Protein AF-A0A5R2N797-F1 (afdb_monomer)

Secondary structure (DSSP, 8-state):
----------TTTTSHHHHHHHHHHHHHHHHHHHHHHHHHHHHHHHHHHHT--HHHHHHHHHHHHHHHHHHHHHHHHHHHHH-SHHHHHHHHHHHHHHHHHHHT-S---

Structure (mmCIF, N/CA/C/O backbone):
data_AF-A0A5R2N797-F1
#
_entry.id   AF-A0A5R2N797-F1
#
loop_
_atom_site.group_PDB
_atom_site.id
_atom_site.type_symbol
_atom_site.label_atom_id
_atom_site.label_alt_id
_atom_site.label_comp_id
_atom_site.label_asym_id
_atom_site.label_entity_id
_atom_site.label_seq_id
_atom_site.pdbx_PDB_ins_code
_atom_site.Cartn_x
_atom_site.Cartn_y
_atom_site.Cartn_z
_atom_site.occupancy
_atom_site.B_iso_or_equiv
_atom_site.auth_seq_id
_atom_site.auth_comp_id
_atom_site.auth_asym_id
_atom_site.auth_atom_id
_atom_site.pdbx_PDB_model_num
ATOM 1 N N . MET A 1 1 ? 36.433 -29.594 -33.023 1.00 50.06 1 MET A N 1
ATOM 2 C CA . MET A 1 1 ? 36.899 -28.197 -32.900 1.00 50.06 1 MET A CA 1
ATOM 3 C C . MET A 1 1 ? 35.749 -27.391 -32.313 1.00 50.06 1 MET A C 1
ATOM 5 O O . MET A 1 1 ? 34.851 -26.975 -33.030 1.00 50.06 1 MET A O 1
ATOM 9 N N . THR A 1 2 ? 35.689 -27.350 -30.987 1.00 50.34 2 THR A N 1
ATOM 10 C CA . THR A 1 2 ? 34.558 -26.858 -30.192 1.00 50.34 2 THR A CA 1
ATOM 11 C C . THR A 1 2 ? 34.661 -25.338 -30.105 1.00 50.34 2 THR A C 1
ATOM 13 O O . THR A 1 2 ? 35.626 -24.832 -29.538 1.00 50.34 2 THR A O 1
ATOM 16 N N . ARG A 1 3 ? 33.721 -24.599 -30.709 1.00 54.97 3 ARG A N 1
ATOM 17 C CA . ARG A 1 3 ? 33.596 -23.155 -30.471 1.00 54.97 3 ARG A CA 1
ATOM 18 C C . ARG A 1 3 ? 33.227 -22.971 -29.002 1.00 54.97 3 ARG A C 1
ATOM 20 O O . ARG A 1 3 ? 32.141 -23.346 -28.582 1.00 54.97 3 ARG A O 1
ATOM 27 N N . THR A 1 4 ? 34.164 -22.457 -28.223 1.00 59.12 4 THR A N 1
ATOM 28 C CA . THR A 1 4 ? 33.909 -21.880 -26.912 1.00 59.12 4 THR A CA 1
ATOM 29 C C . THR A 1 4 ? 33.083 -20.617 -27.122 1.00 59.12 4 THR A C 1
ATOM 31 O O . THR A 1 4 ? 33.601 -19.585 -27.549 1.00 59.12 4 THR A O 1
ATOM 34 N N . ASP A 1 5 ? 31.785 -20.706 -26.852 1.00 55.28 5 ASP A N 1
ATOM 35 C CA . ASP A 1 5 ? 30.924 -19.539 -26.708 1.00 55.28 5 ASP A CA 1
ATOM 36 C C . ASP A 1 5 ? 31.389 -18.772 -25.465 1.00 55.28 5 ASP A C 1
ATOM 38 O O . ASP A 1 5 ? 30.993 -19.050 -24.336 1.00 55.28 5 ASP A O 1
ATOM 42 N N . LEU A 1 6 ? 32.320 -17.836 -25.663 1.00 58.31 6 LEU A N 1
ATOM 43 C CA . LEU A 1 6 ? 32.723 -16.877 -24.645 1.00 58.31 6 LEU A CA 1
ATOM 44 C C . LEU A 1 6 ? 31.496 -16.020 -24.322 1.00 58.31 6 LEU A C 1
ATOM 46 O O . LEU A 1 6 ? 31.161 -15.093 -25.063 1.00 58.31 6 LE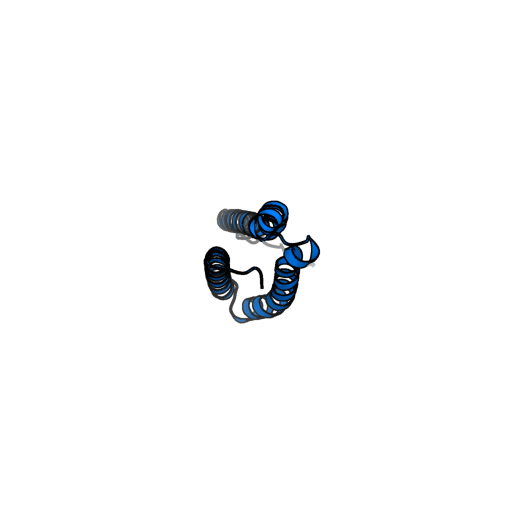U A O 1
ATOM 50 N N . SER A 1 7 ? 30.815 -16.337 -23.223 1.00 59.25 7 SER A N 1
ATOM 51 C CA . SER A 1 7 ? 29.807 -15.485 -22.601 1.00 59.25 7 SER A CA 1
ATOM 52 C C . SER A 1 7 ? 30.446 -14.132 -22.290 1.00 59.25 7 SER A C 1
ATOM 54 O O . SER A 1 7 ? 31.124 -13.967 -21.276 1.00 59.25 7 SER A O 1
ATOM 56 N N . ARG A 1 8 ? 30.289 -13.173 -23.209 1.00 57.94 8 ARG A N 1
ATOM 57 C CA . ARG A 1 8 ? 30.692 -11.779 -23.008 1.00 57.94 8 ARG A CA 1
ATOM 58 C C . ARG A 1 8 ? 30.033 -11.296 -21.710 1.00 57.94 8 ARG A C 1
ATOM 60 O O . ARG A 1 8 ? 28.818 -11.465 -21.592 1.00 57.94 8 ARG A O 1
ATOM 67 N N . PRO A 1 9 ? 30.778 -10.709 -20.755 1.00 56.31 9 PRO A N 1
ATOM 68 C CA . PRO A 1 9 ? 30.157 -10.096 -19.590 1.00 56.31 9 PRO A CA 1
ATOM 69 C C . PRO A 1 9 ? 29.156 -9.063 -20.103 1.00 56.31 9 PRO A C 1
ATOM 71 O O . PRO A 1 9 ? 29.542 -8.148 -20.831 1.00 56.31 9 PRO A O 1
ATOM 74 N N . SER A 1 10 ? 27.869 -9.256 -19.810 1.00 60.66 10 SER A N 1
ATOM 75 C CA . SER A 1 10 ? 26.822 -8.321 -20.216 1.00 60.66 10 SER A CA 1
ATOM 76 C C . SER A 1 10 ? 27.123 -6.985 -19.526 1.00 60.66 10 SER A C 1
ATOM 78 O O . SER A 1 10 ? 27.006 -6.930 -18.300 1.00 60.66 10 SER A O 1
ATOM 80 N N . PRO A 1 11 ? 27.506 -5.908 -20.242 1.00 58.00 11 PRO A N 1
ATOM 81 C CA . PRO A 1 11 ? 28.038 -4.683 -19.622 1.00 58.00 11 PRO A CA 1
ATOM 82 C C . PRO A 1 11 ? 27.046 -3.917 -18.725 1.00 58.00 11 PRO A C 1
ATOM 84 O O . PRO A 1 11 ? 27.371 -2.850 -18.214 1.00 58.00 11 PRO A O 1
ATOM 87 N N . GLY A 1 12 ? 25.817 -4.418 -18.566 1.00 62.22 12 GLY A N 1
ATOM 88 C CA . GLY A 1 12 ? 24.716 -3.729 -17.899 1.00 62.22 12 GLY A CA 1
ATOM 89 C C . GLY A 1 12 ? 24.232 -4.337 -16.582 1.00 62.22 12 GLY A C 1
ATOM 90 O O . GLY A 1 12 ? 23.432 -3.681 -15.921 1.00 62.22 12 GLY A O 1
ATOM 91 N N . ILE A 1 13 ? 24.663 -5.544 -16.190 1.00 68.38 13 ILE A N 1
ATOM 92 C CA . ILE A 1 13 ? 24.110 -6.215 -14.992 1.00 68.38 13 ILE A CA 1
ATOM 93 C C . ILE A 1 13 ? 24.693 -5.608 -13.706 1.00 68.38 13 ILE A C 1
ATOM 95 O O . ILE A 1 13 ? 23.932 -5.241 -12.820 1.00 68.38 13 ILE A O 1
ATOM 99 N N . ASP A 1 14 ? 26.008 -5.379 -13.669 1.00 79.56 14 ASP A N 1
ATOM 100 C CA . ASP A 1 14 ? 26.718 -4.740 -12.547 1.00 79.56 14 ASP A CA 1
ATOM 101 C C . ASP A 1 14 ? 27.097 -3.276 -12.845 1.00 79.56 14 ASP A C 1
ATOM 103 O O . ASP A 1 14 ? 28.138 -2.770 -12.428 1.00 79.56 14 ASP A O 1
ATOM 107 N N . SER A 1 15 ? 26.265 -2.571 -13.615 1.00 87.19 15 SER A N 1
ATOM 108 C CA . SER A 1 15 ? 26.461 -1.144 -13.903 1.00 87.19 15 SER A CA 1
ATOM 109 C C . SER A 1 15 ? 26.007 -0.263 -12.729 1.00 87.19 15 SER A C 1
ATOM 111 O O . SER A 1 15 ? 25.100 -0.629 -11.979 1.00 87.19 15 SER A O 1
ATOM 113 N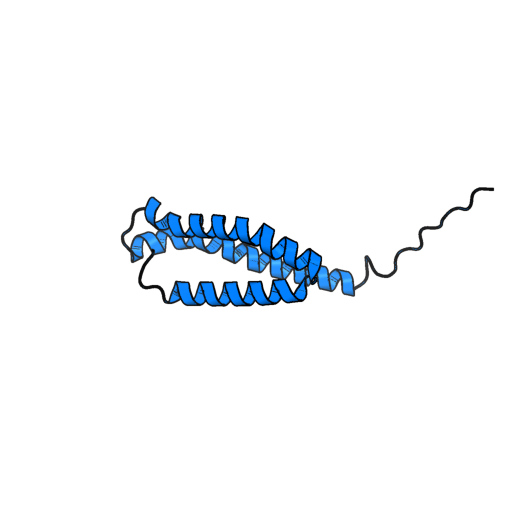 N . SER A 1 16 ? 26.552 0.954 -12.610 1.00 87.69 16 SER A N 1
ATOM 114 C CA . SER A 1 16 ? 26.079 1.968 -11.649 1.00 87.69 16 SER A CA 1
ATOM 115 C C . SER A 1 16 ? 24.575 2.246 -11.778 1.00 87.69 16 SER A C 1
ATOM 117 O O . SER A 1 16 ? 23.894 2.482 -10.781 1.00 87.69 16 SER A O 1
ATOM 119 N N . TYR A 1 17 ? 24.028 2.139 -12.993 1.00 87.44 17 TYR A N 1
ATOM 120 C CA . TYR A 1 17 ? 22.593 2.257 -13.246 1.00 87.44 17 TYR A CA 1
ATOM 121 C C . TYR A 1 17 ? 21.776 1.110 -12.624 1.00 87.44 17 TYR A C 1
ATOM 123 O O . TYR A 1 17 ? 20.687 1.344 -12.094 1.00 87.44 17 TYR A O 1
ATOM 131 N N . ALA A 1 18 ? 22.292 -0.123 -12.652 1.00 88.50 18 ALA A N 1
ATOM 132 C CA . ALA A 1 18 ? 21.629 -1.280 -12.050 1.00 88.50 18 ALA A CA 1
ATOM 133 C C . ALA A 1 18 ? 21.596 -1.163 -10.518 1.00 88.50 18 ALA A C 1
ATOM 135 O O . ALA A 1 18 ? 20.538 -1.344 -9.913 1.00 88.50 18 ALA A O 1
ATOM 136 N N . TRP A 1 19 ? 22.708 -0.741 -9.909 1.00 92.00 19 TRP A N 1
ATOM 137 C CA . TRP A 1 19 ? 22.789 -0.457 -8.473 1.00 92.00 19 TRP A CA 1
ATOM 138 C C . TRP A 1 19 ? 21.870 0.686 -8.037 1.00 92.00 19 TRP A C 1
ATOM 140 O O . TRP A 1 19 ? 21.186 0.565 -7.022 1.00 92.00 19 TRP A O 1
ATOM 150 N N . MET A 1 20 ? 21.783 1.761 -8.825 1.00 92.81 20 MET A N 1
ATOM 151 C CA . MET A 1 20 ? 20.843 2.857 -8.567 1.00 92.81 20 MET A CA 1
ATOM 152 C C . MET A 1 20 ? 19.392 2.361 -8.576 1.00 92.81 20 MET A C 1
ATOM 154 O O . MET A 1 20 ? 18.628 2.638 -7.652 1.00 92.81 20 MET A O 1
ATOM 158 N N . ARG A 1 21 ? 19.004 1.580 -9.593 1.00 90.44 21 ARG A N 1
ATOM 159 C CA . ARG A 1 21 ? 17.659 0.989 -9.670 1.00 90.44 21 ARG A CA 1
ATOM 160 C C . ARG A 1 21 ? 17.370 0.061 -8.497 1.00 90.44 21 ARG A C 1
ATOM 162 O O . ARG A 1 21 ? 16.261 0.103 -7.969 1.00 90.44 21 ARG A O 1
ATOM 169 N N . LEU A 1 22 ? 18.339 -0.754 -8.087 1.00 90.81 22 LEU A N 1
ATOM 170 C CA . LEU A 1 22 ? 18.206 -1.632 -6.928 1.00 90.81 22 LEU A CA 1
ATOM 171 C C . LEU A 1 22 ? 17.994 -0.822 -5.644 1.00 90.81 22 LEU A C 1
ATOM 173 O O . LEU A 1 22 ? 17.053 -1.101 -4.906 1.00 90.81 22 LEU A O 1
ATOM 177 N N . ALA A 1 23 ? 18.815 0.205 -5.410 1.00 94.06 23 ALA A N 1
ATOM 178 C CA . ALA A 1 23 ? 18.705 1.070 -4.238 1.00 94.06 23 ALA A CA 1
ATOM 179 C C . ALA A 1 23 ? 17.334 1.759 -4.165 1.00 94.06 23 ALA A C 1
ATOM 181 O O . ALA A 1 23 ? 16.682 1.722 -3.122 1.00 94.06 23 ALA A O 1
ATOM 182 N N . ILE A 1 24 ? 16.855 2.312 -5.287 1.00 92.31 24 ILE A N 1
ATOM 183 C CA . ILE A 1 24 ? 15.515 2.911 -5.377 1.00 92.31 24 ILE A CA 1
ATOM 184 C C . ILE A 1 24 ? 14.433 1.859 -5.102 1.00 92.31 24 ILE A C 1
ATOM 186 O O . ILE A 1 24 ? 13.529 2.106 -4.309 1.00 92.31 24 ILE A O 1
ATOM 190 N N . SER A 1 25 ? 14.533 0.675 -5.711 1.00 89.69 25 SER A N 1
ATOM 191 C CA . SER A 1 25 ? 13.550 -0.403 -5.520 1.00 89.69 25 SER A CA 1
ATOM 192 C C . SER A 1 25 ? 13.492 -0.859 -4.062 1.00 89.69 25 SER A C 1
ATOM 194 O O . SER A 1 25 ? 12.408 -1.065 -3.523 1.00 89.69 25 SER A O 1
ATOM 196 N N . MET A 1 26 ? 14.646 -0.965 -3.403 1.00 92.69 26 MET A N 1
ATOM 197 C CA . MET A 1 26 ? 14.744 -1.342 -1.997 1.00 92.69 26 MET A CA 1
ATOM 198 C C . MET A 1 26 ? 14.165 -0.264 -1.077 1.00 92.69 26 MET A C 1
ATOM 200 O O . MET A 1 26 ? 13.429 -0.585 -0.144 1.00 92.69 26 MET A O 1
ATOM 204 N N . LEU A 1 27 ? 14.436 1.012 -1.360 1.00 92.12 27 LEU A N 1
ATOM 205 C CA . LEU A 1 27 ? 13.869 2.137 -0.617 1.00 92.12 27 LEU A CA 1
ATOM 206 C C . LEU A 1 27 ? 12.339 2.171 -0.741 1.00 92.12 27 LEU A C 1
ATOM 208 O O . LEU A 1 27 ? 11.645 2.252 0.272 1.00 92.12 27 LEU A O 1
ATOM 212 N N . LEU A 1 28 ? 11.808 2.026 -1.958 1.00 87.19 28 LEU A N 1
ATOM 213 C CA . LEU A 1 28 ? 10.364 1.961 -2.196 1.00 87.19 28 LEU A CA 1
ATOM 214 C C . LEU A 1 28 ? 9.724 0.744 -1.517 1.00 87.19 28 LEU A C 1
ATOM 216 O O . LEU A 1 28 ? 8.680 0.887 -0.885 1.00 87.19 28 LEU A O 1
ATOM 220 N N . ALA A 1 29 ? 10.357 -0.431 -1.590 1.00 86.62 29 ALA A N 1
ATOM 221 C CA . ALA A 1 29 ? 9.880 -1.636 -0.912 1.00 86.62 29 ALA A CA 1
ATOM 222 C C . ALA A 1 29 ? 9.859 -1.464 0.615 1.00 86.62 29 ALA A C 1
ATOM 224 O O . ALA A 1 29 ? 8.910 -1.889 1.269 1.00 86.62 29 ALA A O 1
ATOM 225 N N . THR A 1 30 ? 10.867 -0.792 1.175 1.00 88.75 30 THR A N 1
ATOM 226 C CA . THR A 1 30 ? 10.955 -0.515 2.614 1.00 88.75 30 THR A CA 1
ATOM 227 C C . THR A 1 30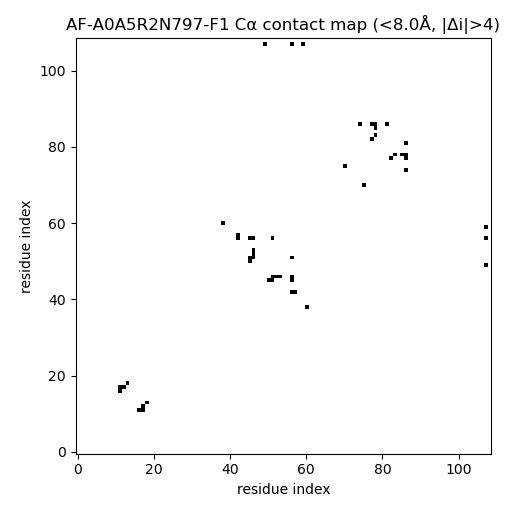 ? 9.828 0.412 3.056 1.00 88.75 30 THR A C 1
ATOM 229 O O . THR A 1 30 ? 9.103 0.091 3.993 1.00 88.75 30 THR A O 1
ATOM 232 N N . ILE A 1 31 ? 9.627 1.530 2.352 1.00 86.31 31 ILE A N 1
ATOM 233 C CA . ILE A 1 31 ? 8.545 2.479 2.653 1.00 86.31 31 ILE A CA 1
ATOM 234 C C . ILE A 1 31 ? 7.175 1.803 2.494 1.00 86.31 31 ILE A C 1
ATOM 236 O O . ILE A 1 31 ? 6.314 1.943 3.361 1.00 86.31 31 ILE A O 1
ATOM 240 N N . GLY A 1 32 ? 6.984 1.025 1.425 1.00 82.31 32 GLY A N 1
ATOM 241 C CA . GLY A 1 32 ? 5.744 0.284 1.187 1.00 82.31 32 GLY A CA 1
ATOM 242 C C . GLY A 1 32 ? 5.440 -0.739 2.285 1.00 82.31 32 GLY A C 1
ATOM 243 O O . GLY A 1 32 ? 4.293 -0.856 2.715 1.00 82.31 32 GLY A O 1
ATOM 244 N N . ALA A 1 33 ? 6.463 -1.427 2.799 1.00 82.12 33 ALA A N 1
ATOM 245 C CA . ALA A 1 33 ? 6.306 -2.387 3.889 1.00 82.12 33 ALA A CA 1
ATOM 246 C C . ALA A 1 33 ? 5.844 -1.725 5.199 1.00 82.12 33 ALA A C 1
ATOM 248 O O . ALA A 1 33 ? 5.050 -2.320 5.928 1.00 82.12 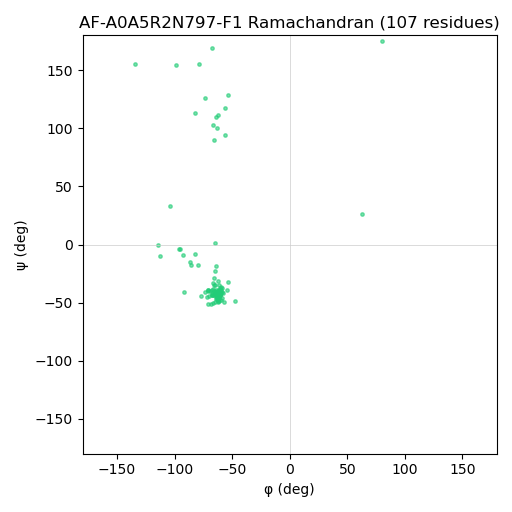33 ALA A O 1
ATOM 249 N N . VAL A 1 34 ? 6.274 -0.489 5.487 1.00 82.06 34 VAL A N 1
ATOM 250 C CA . VAL A 1 34 ? 5.836 0.253 6.687 1.00 82.06 34 VAL A CA 1
ATOM 251 C C . VAL A 1 34 ? 4.321 0.466 6.683 1.00 82.06 34 VAL A C 1
ATOM 253 O O . VAL A 1 34 ? 3.673 0.258 7.709 1.00 82.06 34 VAL A O 1
ATOM 256 N N . GLY A 1 35 ? 3.740 0.811 5.528 1.00 74.12 35 GLY A N 1
ATOM 257 C CA . GLY A 1 35 ? 2.295 1.022 5.398 1.00 74.12 35 GLY A CA 1
ATOM 258 C C . GLY A 1 35 ? 1.471 -0.214 5.776 1.00 74.12 35 GLY A C 1
ATOM 259 O O . GLY A 1 35 ? 0.447 -0.093 6.444 1.00 74.12 35 GLY A O 1
ATOM 260 N N . MET A 1 36 ? 1.955 -1.411 5.435 1.00 75.69 36 MET A N 1
ATOM 261 C CA . MET A 1 36 ? 1.289 -2.670 5.788 1.00 75.69 36 MET A CA 1
ATOM 262 C C . MET A 1 36 ? 1.289 -2.940 7.303 1.00 75.69 36 MET A C 1
ATOM 264 O O . MET A 1 36 ? 0.328 -3.503 7.827 1.00 75.69 36 MET A O 1
ATOM 268 N N . TRP A 1 37 ? 2.334 -2.518 8.020 1.00 80.62 37 TRP A N 1
ATOM 269 C CA . TRP A 1 37 ? 2.454 -2.711 9.470 1.00 80.62 37 TRP A CA 1
ATOM 270 C C . TRP A 1 37 ? 1.768 -1.626 10.304 1.00 80.62 37 TRP A C 1
ATOM 272 O O . TRP A 1 37 ? 1.472 -1.861 11.478 1.00 80.62 37 TRP A O 1
ATOM 282 N N . ALA A 1 38 ? 1.466 -0.469 9.711 1.00 79.81 38 ALA A N 1
ATOM 283 C CA . ALA A 1 38 ? 0.856 0.663 10.407 1.00 79.81 38 ALA A CA 1
ATOM 284 C C . ALA A 1 38 ? -0.454 0.290 11.128 1.00 79.81 38 ALA A C 1
ATOM 286 O O . ALA A 1 38 ? -0.664 0.696 12.269 1.00 79.81 38 ALA A O 1
ATOM 287 N N . VAL A 1 39 ? -1.293 -0.552 10.512 1.00 77.94 39 VAL A N 1
ATOM 288 C CA . VAL A 1 39 ? -2.582 -0.991 11.082 1.00 77.94 39 VAL A CA 1
ATOM 289 C C . VAL A 1 39 ? -2.400 -1.731 12.411 1.00 77.94 39 VAL A C 1
ATOM 291 O O . VAL A 1 39 ? -3.167 -1.523 13.347 1.00 77.94 39 VAL A O 1
ATOM 294 N N . VAL A 1 40 ? -1.364 -2.565 12.524 1.00 81.19 40 VAL A N 1
ATOM 295 C CA . VAL A 1 40 ? -1.088 -3.337 13.747 1.00 81.19 40 VAL A CA 1
ATOM 296 C C . VAL A 1 40 ? -0.675 -2.414 14.892 1.00 81.19 40 VAL A C 1
ATOM 298 O O . VAL A 1 40 ? -1.090 -2.624 16.030 1.00 81.19 40 VAL A O 1
ATOM 301 N N . VAL A 1 41 ? 0.113 -1.382 14.588 1.00 85.12 41 VAL A N 1
ATOM 302 C CA . VAL A 1 41 ? 0.588 -0.397 15.572 1.00 85.12 41 VAL A CA 1
ATOM 303 C C . VAL A 1 41 ? -0.550 0.505 16.048 1.00 85.12 41 VAL A C 1
ATOM 305 O O . VAL A 1 41 ? -0.629 0.825 17.231 1.00 85.12 41 VAL A O 1
ATOM 308 N N . VAL A 1 42 ? -1.443 0.893 15.138 1.00 85.44 42 VAL A N 1
ATOM 309 C CA . VAL A 1 42 ? -2.566 1.800 15.412 1.00 85.44 42 VAL A CA 1
ATOM 310 C C . VAL A 1 42 ? -3.753 1.095 16.079 1.00 85.44 42 VAL A C 1
ATOM 312 O O . VAL A 1 42 ? -4.571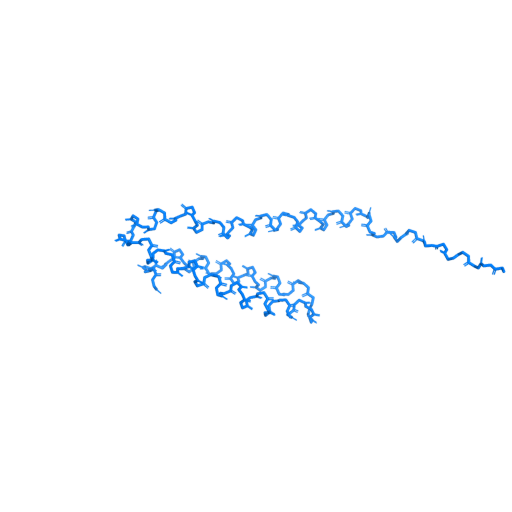 1.761 16.711 1.00 85.44 42 VAL A O 1
ATOM 315 N N . LEU A 1 43 ? -3.830 -0.240 16.023 1.00 85.75 43 LEU A N 1
ATOM 316 C CA . LEU A 1 43 ? -4.951 -1.018 16.562 1.00 85.75 43 LEU A CA 1
ATOM 317 C C . LEU A 1 43 ? -5.372 -0.608 17.992 1.00 85.75 43 LEU A C 1
ATOM 319 O O . LEU A 1 43 ? -6.561 -0.358 18.185 1.00 85.75 43 LEU A O 1
ATOM 323 N N . PRO A 1 44 ? -4.468 -0.463 18.986 1.00 84.75 44 PRO A N 1
ATOM 324 C CA . PRO A 1 44 ? -4.868 -0.076 20.341 1.00 84.75 44 PRO A CA 1
ATOM 325 C C . PRO A 1 44 ? -5.451 1.342 20.415 1.00 84.75 44 PRO A C 1
ATOM 327 O O . PRO A 1 44 ? -6.372 1.584 21.191 1.00 84.75 44 PRO A O 1
ATOM 330 N N . ALA A 1 45 ? -4.934 2.268 19.600 1.00 86.38 45 ALA A N 1
ATOM 331 C CA . ALA A 1 45 ? -5.441 3.635 19.528 1.00 86.38 45 ALA A CA 1
ATOM 332 C C . ALA A 1 45 ? -6.855 3.665 18.929 1.00 86.38 45 ALA A C 1
ATOM 334 O O . ALA A 1 45 ? -7.741 4.286 19.503 1.00 86.38 45 ALA A O 1
ATOM 335 N N . VAL A 1 46 ? -7.096 2.906 17.854 1.00 84.94 46 VAL A N 1
ATOM 336 C CA . VAL A 1 46 ? -8.421 2.781 17.219 1.00 84.94 46 VAL A CA 1
ATOM 337 C C . VAL A 1 46 ? -9.445 2.140 18.156 1.00 84.94 46 VAL A C 1
ATOM 339 O O . VAL A 1 46 ? -10.583 2.596 18.230 1.00 84.94 46 VAL A O 1
ATOM 342 N N . GLN A 1 47 ? -9.053 1.114 18.918 1.00 83.69 47 GLN A N 1
ATOM 343 C CA . GLN A 1 47 ? -9.936 0.520 19.927 1.00 83.69 47 GLN A CA 1
ATOM 344 C C . GLN A 1 47 ? -10.344 1.534 21.007 1.00 83.69 47 GLN A C 1
ATOM 346 O O . GLN A 1 47 ? -11.498 1.534 21.431 1.00 83.69 47 GLN A O 1
ATOM 351 N N . ALA A 1 48 ? -9.419 2.400 21.435 1.00 84.62 48 ALA A N 1
ATOM 352 C CA . ALA A 1 48 ? -9.686 3.435 22.433 1.00 84.62 48 ALA A CA 1
ATOM 353 C C . ALA A 1 48 ? -10.529 4.596 21.879 1.00 84.62 48 ALA A C 1
ATOM 355 O O . ALA A 1 48 ? -11.424 5.075 22.569 1.00 84.62 48 ALA A O 1
ATOM 356 N N . GLU A 1 49 ? -10.261 5.028 20.646 1.00 84.00 49 GLU A N 1
ATOM 357 C CA . GLU A 1 49 ? -10.951 6.144 19.992 1.00 84.00 49 GLU A CA 1
ATOM 358 C C . GLU A 1 49 ? -12.403 5.803 19.640 1.00 84.00 49 GLU A C 1
ATOM 360 O O . GLU A 1 49 ? -13.310 6.583 19.923 1.00 84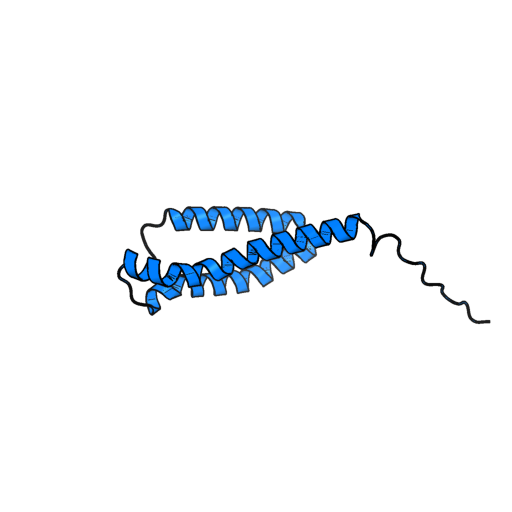.00 49 GLU A O 1
ATOM 365 N N . PHE A 1 50 ? -12.640 4.612 19.084 1.00 82.19 50 PHE A N 1
ATOM 366 C CA . PHE A 1 50 ? -13.974 4.188 18.650 1.00 82.19 50 PHE A CA 1
ATOM 367 C C . PHE A 1 50 ? -14.715 3.333 19.691 1.00 82.19 50 PHE A C 1
ATOM 369 O O . PHE A 1 50 ? -15.872 2.978 19.474 1.00 82.19 50 PHE A O 1
ATOM 376 N N . GLY A 1 51 ? -14.079 2.989 20.819 1.00 80.69 51 GLY A N 1
ATOM 377 C CA . GLY A 1 51 ? -14.691 2.196 21.895 1.00 80.69 51 GLY A CA 1
ATOM 378 C C . GLY A 1 51 ? -15.094 0.777 21.478 1.00 80.69 51 GLY A C 1
ATOM 379 O O . GLY A 1 51 ? -16.029 0.208 22.042 1.00 80.69 51 GLY A O 1
ATOM 380 N N . VAL A 1 52 ? -14.426 0.217 20.466 1.00 82.31 52 VAL A N 1
ATOM 381 C CA . VAL A 1 52 ? -14.777 -1.069 19.848 1.00 82.31 52 VAL A CA 1
ATOM 382 C C . VAL A 1 52 ? -13.929 -2.227 20.370 1.00 82.31 52 VAL A C 1
ATOM 384 O O . VAL A 1 52 ? -12.782 -2.067 20.800 1.00 82.31 52 VAL A O 1
ATOM 387 N N . ASP A 1 53 ? -14.486 -3.435 20.291 1.00 84.06 53 ASP A N 1
ATOM 388 C CA . ASP A 1 53 ? -13.736 -4.652 20.570 1.00 84.06 53 ASP A CA 1
ATOM 389 C C . ASP A 1 53 ? -12.650 -4.921 19.508 1.00 84.06 53 ASP A C 1
ATOM 391 O O . ASP A 1 53 ? -12.562 -4.289 18.449 1.00 84.06 53 ASP A O 1
ATOM 395 N N . ARG A 1 54 ? -11.767 -5.877 19.805 1.00 79.50 54 ARG A N 1
ATOM 396 C CA . ARG A 1 54 ? -10.644 -6.209 18.917 1.00 79.50 54 ARG A CA 1
ATOM 397 C C . ARG A 1 54 ? -11.109 -6.801 17.585 1.00 79.50 54 ARG A C 1
ATOM 399 O O . ARG A 1 54 ? -10.411 -6.651 16.584 1.00 79.50 54 ARG A O 1
ATOM 406 N N . ALA A 1 55 ? -12.257 -7.481 17.579 1.00 83.00 55 ALA A N 1
ATOM 407 C CA . ALA A 1 55 ? -12.803 -8.114 16.387 1.00 83.00 55 ALA A CA 1
ATOM 408 C C . ALA A 1 55 ? -13.221 -7.049 15.365 1.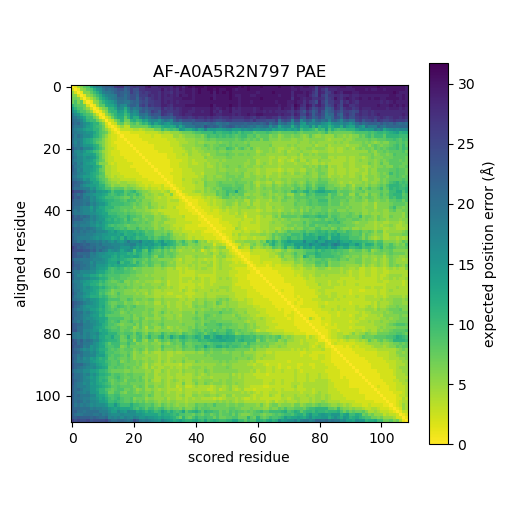00 83.00 55 ALA A C 1
ATOM 410 O O . ALA A 1 55 ? -12.747 -7.082 14.226 1.00 83.00 55 ALA A O 1
ATOM 411 N N . ALA A 1 56 ? -14.000 -6.053 15.790 1.00 80.38 56 ALA A N 1
ATOM 412 C CA . ALA A 1 56 ? -14.404 -4.929 14.954 1.00 80.38 56 ALA A CA 1
ATOM 413 C C . ALA A 1 56 ? -13.196 -4.110 14.471 1.00 80.38 56 ALA A C 1
ATOM 415 O O . ALA A 1 56 ? -13.085 -3.828 13.278 1.00 80.38 56 ALA A O 1
ATOM 416 N N . ALA A 1 57 ? -12.228 -3.831 15.352 1.00 82.50 57 ALA A N 1
ATOM 417 C CA . ALA A 1 57 ? -11.008 -3.106 14.984 1.00 82.50 57 ALA A CA 1
ATOM 418 C C . ALA A 1 57 ? -10.120 -3.848 13.959 1.00 82.50 57 ALA A C 1
ATOM 420 O O . ALA A 1 57 ? -9.284 -3.232 13.300 1.00 82.50 57 ALA A O 1
ATOM 421 N N . SER A 1 58 ? -10.297 -5.165 13.795 1.00 84.19 58 SER A N 1
ATOM 422 C CA . SER A 1 58 ? -9.548 -5.987 12.831 1.00 84.19 58 SER A CA 1
ATOM 423 C C . SER A 1 58 ? -10.221 -6.142 11.457 1.00 84.19 58 SER A C 1
ATOM 425 O O . SER A 1 58 ? -9.589 -6.634 10.515 1.00 84.19 58 SER A O 1
ATOM 427 N N . MET A 1 59 ? -11.471 -5.693 11.288 1.00 84.25 59 MET A N 1
ATOM 428 C CA . MET A 1 59 ? -12.146 -5.729 9.981 1.00 84.25 59 MET A CA 1
ATOM 429 C C . MET A 1 59 ? -11.410 -4.930 8.888 1.00 84.25 59 MET A C 1
ATOM 431 O O . MET A 1 59 ? -11.246 -5.475 7.792 1.00 84.25 59 MET A O 1
ATOM 435 N N . PRO A 1 60 ? -10.869 -3.720 9.151 1.00 83.31 60 PRO A N 1
ATOM 436 C CA . PRO A 1 60 ? -10.094 -2.975 8.154 1.00 83.31 60 PRO A CA 1
ATOM 437 C C . PRO A 1 60 ? -8.853 -3.736 7.668 1.00 83.31 60 PRO A C 1
ATOM 439 O O . PRO A 1 60 ? -8.512 -3.706 6.483 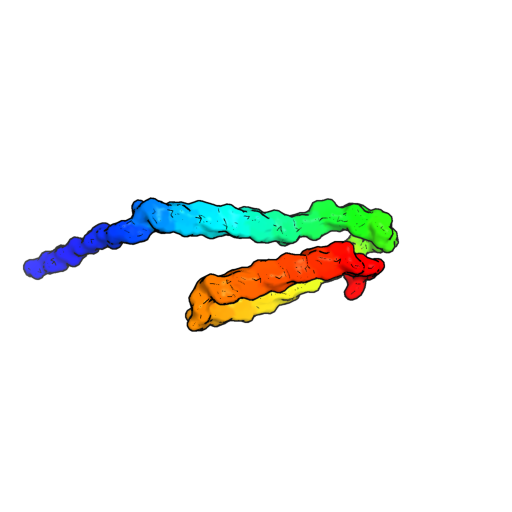1.00 83.31 60 PRO A O 1
ATOM 442 N N . TYR A 1 61 ? -8.196 -4.482 8.563 1.00 83.31 61 TYR A N 1
ATOM 443 C CA . TYR A 1 61 ? -7.074 -5.345 8.194 1.00 83.31 61 TYR A CA 1
ATOM 444 C C . TYR A 1 61 ? -7.522 -6.477 7.260 1.00 83.31 61 TYR A C 1
ATOM 446 O O . TYR A 1 61 ? -6.872 -6.749 6.252 1.00 83.31 61 TYR A O 1
ATOM 454 N N . THR A 1 62 ? -8.673 -7.088 7.541 1.00 87.44 62 THR A N 1
ATOM 455 C CA . THR A 1 62 ? -9.252 -8.132 6.681 1.00 87.44 62 THR A CA 1
ATOM 456 C C . THR A 1 62 ? -9.581 -7.587 5.290 1.00 87.44 62 THR A C 1
ATOM 458 O O . THR A 1 62 ? -9.188 -8.187 4.288 1.00 87.44 62 THR A O 1
ATOM 461 N N . ALA A 1 63 ? -10.222 -6.418 5.211 1.00 87.44 63 ALA A N 1
ATOM 462 C CA . ALA A 1 63 ? -10.493 -5.740 3.943 1.00 87.44 63 ALA A CA 1
ATOM 463 C C . ALA A 1 63 ? -9.197 -5.433 3.171 1.00 87.44 63 ALA A C 1
ATOM 465 O O . ALA A 1 63 ? -9.122 -5.663 1.962 1.00 87.44 63 ALA A O 1
ATOM 466 N N . THR A 1 64 ? -8.145 -5.006 3.877 1.00 85.75 64 THR A N 1
ATOM 467 C CA . THR A 1 64 ? -6.815 -4.778 3.294 1.00 85.75 64 THR A CA 1
ATOM 468 C C . THR A 1 64 ? -6.226 -6.062 2.712 1.00 85.75 64 THR A C 1
ATOM 470 O O . THR A 1 64 ? -5.701 -6.033 1.603 1.00 85.75 64 THR A O 1
ATOM 473 N N . MET A 1 65 ? -6.341 -7.203 3.401 1.00 88.94 65 MET A N 1
ATOM 474 C CA . MET A 1 65 ? -5.858 -8.497 2.894 1.00 88.94 65 MET A CA 1
ATOM 475 C C . MET A 1 65 ? -6.608 -8.952 1.638 1.00 88.94 65 MET A C 1
ATOM 477 O O . MET A 1 65 ? -5.983 -9.437 0.693 1.00 88.94 65 MET A O 1
ATOM 481 N N . VAL A 1 66 ? -7.926 -8.741 1.581 1.00 91.75 66 VAL A N 1
ATOM 482 C CA . VAL A 1 66 ? -8.727 -9.017 0.375 1.00 91.75 66 VAL A CA 1
ATOM 483 C C . VAL A 1 66 ? -8.288 -8.115 -0.781 1.00 91.75 66 VAL A C 1
ATOM 485 O O . VAL A 1 66 ? -8.030 -8.602 -1.885 1.00 91.75 66 VAL A O 1
ATOM 488 N N . GLY A 1 67 ? -8.135 -6.814 -0.521 1.00 89.00 67 GLY A N 1
ATOM 489 C CA . GLY A 1 67 ? -7.625 -5.854 -1.498 1.00 89.00 67 GLY A CA 1
ATOM 490 C C . GLY A 1 67 ? -6.215 -6.201 -1.978 1.00 89.00 67 GLY A C 1
ATOM 491 O O . GLY A 1 67 ? -5.938 -6.121 -3.171 1.00 89.00 67 GLY A O 1
ATOM 492 N N . PHE A 1 68 ? -5.341 -6.665 -1.084 1.00 86.62 68 PHE A N 1
ATOM 493 C CA . PHE A 1 68 ? -3.985 -7.094 -1.414 1.00 86.62 68 PHE A CA 1
ATOM 494 C C . PHE A 1 68 ? -3.982 -8.340 -2.306 1.00 86.62 68 PHE A C 1
ATOM 496 O O . PHE A 1 68 ? -3.252 -8.383 -3.298 1.00 86.62 68 PHE A O 1
ATOM 503 N N . ALA A 1 69 ? -4.820 -9.336 -2.010 1.00 90.25 69 ALA A N 1
ATOM 504 C CA . ALA A 1 69 ? -4.955 -10.533 -2.839 1.00 90.25 69 ALA A CA 1
ATOM 505 C C . ALA A 1 69 ? -5.441 -10.185 -4.257 1.00 90.25 69 ALA A C 1
ATOM 507 O O . ALA A 1 69 ? -4.826 -10.595 -5.244 1.00 90.25 69 ALA A O 1
ATOM 508 N N . ALA A 1 70 ? -6.495 -9.369 -4.366 1.00 92.38 70 ALA A N 1
ATOM 509 C CA . ALA A 1 70 ? -7.004 -8.904 -5.655 1.00 92.38 70 ALA A CA 1
ATOM 510 C C . ALA A 1 70 ? -5.973 -8.032 -6.396 1.00 92.38 70 ALA A C 1
ATOM 512 O O . ALA A 1 70 ? -5.735 -8.213 -7.593 1.00 92.38 70 ALA A O 1
ATOM 513 N N . GLY A 1 71 ? -5.318 -7.123 -5.672 1.00 88.25 71 GLY A N 1
ATOM 514 C CA . GLY A 1 71 ? -4.310 -6.204 -6.185 1.00 88.25 71 GLY A CA 1
ATOM 515 C C . GLY A 1 71 ? -3.109 -6.926 -6.783 1.00 88.25 71 GLY A C 1
ATOM 516 O O . GLY A 1 71 ? -2.705 -6.588 -7.890 1.00 88.25 71 GLY A O 1
ATOM 517 N N . ASN A 1 72 ? -2.592 -7.971 -6.130 1.00 88.31 72 ASN A N 1
ATOM 518 C CA . ASN A 1 72 ? -1.483 -8.764 -6.674 1.00 88.31 72 ASN A CA 1
ATOM 519 C C . ASN A 1 72 ? -1.814 -9.360 -8.049 1.00 88.31 72 ASN A C 1
ATOM 521 O O . ASN A 1 72 ? -0.991 -9.312 -8.961 1.00 88.31 72 ASN A O 1
ATOM 525 N N . VAL A 1 73 ? -3.033 -9.876 -8.229 1.00 91.62 73 VAL A N 1
ATOM 526 C CA . VAL A 1 73 ? -3.456 -10.466 -9.506 1.00 91.62 73 VAL A CA 1
ATOM 527 C C . VAL A 1 73 ? -3.668 -9.393 -10.575 1.00 91.62 73 VAL A C 1
ATOM 529 O O . VAL A 1 73 ? -3.226 -9.565 -11.713 1.00 91.62 73 VAL A O 1
ATOM 532 N N . LEU A 1 74 ? -4.350 -8.298 -10.230 1.00 91.19 74 LEU A N 1
ATOM 533 C CA . LEU A 1 74 ? -4.699 -7.231 -11.172 1.00 91.19 74 LEU A CA 1
ATOM 534 C C . LEU A 1 74 ? -3.471 -6.413 -11.587 1.00 91.19 74 LEU A C 1
ATOM 536 O O . LEU A 1 74 ? -3.213 -6.243 -12.779 1.00 91.19 74 LEU A O 1
ATOM 540 N N . VAL A 1 75 ? -2.700 -5.938 -10.607 1.00 90.00 75 VAL A N 1
ATOM 541 C CA . VAL A 1 75 ? -1.505 -5.117 -10.828 1.00 90.00 75 VAL A CA 1
ATOM 542 C C . VAL A 1 75 ? -0.388 -5.962 -11.427 1.00 90.00 75 VAL A C 1
ATOM 544 O O . VAL A 1 75 ? 0.256 -5.498 -12.362 1.00 90.00 75 VAL A O 1
ATOM 547 N N . GLY A 1 76 ? -0.207 -7.213 -10.987 1.00 88.12 76 GLY A N 1
ATOM 548 C CA . GLY A 1 76 ? 0.759 -8.132 -11.597 1.00 88.12 76 GLY A CA 1
ATOM 549 C C . 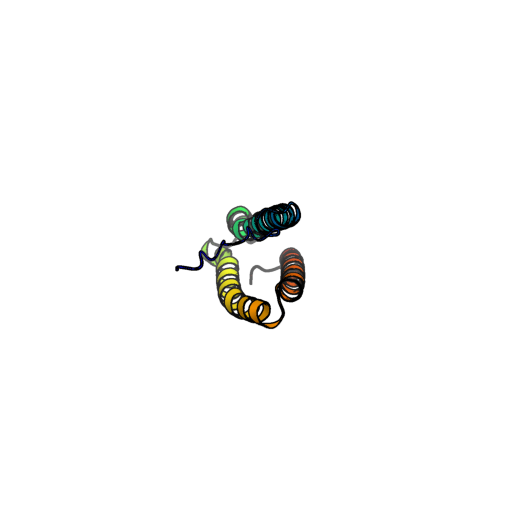GLY A 1 76 ? 0.496 -8.319 -13.092 1.00 88.12 76 GLY A C 1
ATOM 550 O O . GLY A 1 76 ? 1.371 -8.065 -13.917 1.00 88.12 76 GLY A O 1
ATOM 551 N N . ARG A 1 77 ? -0.760 -8.605 -13.464 1.00 91.38 77 ARG A N 1
ATOM 552 C CA . ARG A 1 77 ? -1.162 -8.690 -14.878 1.00 91.38 77 ARG A CA 1
ATOM 553 C C . ARG A 1 77 ? -0.980 -7.380 -15.647 1.00 91.38 77 ARG A C 1
ATOM 555 O O . ARG A 1 77 ? -0.681 -7.415 -16.841 1.00 91.38 77 ARG A O 1
ATOM 562 N N . ALA A 1 78 ? -1.198 -6.235 -15.004 1.00 89.94 78 ALA A N 1
ATOM 563 C CA . ALA A 1 78 ? -0.994 -4.930 -15.627 1.00 89.94 78 ALA A CA 1
ATOM 564 C C . ALA A 1 78 ? 0.496 -4.644 -15.873 1.00 89.94 78 ALA A C 1
ATOM 566 O O . ALA A 1 78 ? 0.844 -4.145 -16.944 1.00 89.94 78 ALA A O 1
ATOM 567 N N . ILE A 1 79 ? 1.370 -5.009 -14.927 1.00 91.56 79 ILE A N 1
ATOM 568 C CA . ILE A 1 79 ? 2.829 -4.890 -15.056 1.00 91.56 79 ILE A CA 1
ATOM 569 C C . ILE A 1 79 ? 3.331 -5.742 -16.222 1.00 91.56 79 ILE A C 1
ATOM 571 O O . ILE A 1 79 ? 4.098 -5.242 -17.046 1.00 91.56 79 ILE A O 1
ATOM 575 N N . ASP A 1 80 ? 2.843 -6.977 -16.349 1.00 90.19 80 ASP A N 1
ATOM 576 C CA . ASP A 1 80 ? 3.245 -7.880 -17.433 1.00 90.19 80 ASP A CA 1
ATOM 577 C C . ASP A 1 80 ? 2.870 -7.344 -18.826 1.00 90.19 80 ASP A C 1
ATOM 579 O O . ASP A 1 80 ? 3.567 -7.604 -19.805 1.00 90.19 80 ASP A O 1
ATOM 583 N N . ARG A 1 81 ? 1.770 -6.584 -18.937 1.00 90.94 81 ARG A N 1
ATOM 584 C CA . ARG A 1 81 ? 1.281 -6.047 -20.221 1.00 90.94 81 ARG A CA 1
ATOM 585 C C . ARG A 1 81 ? 1.806 -4.661 -20.573 1.00 90.94 81 ARG A C 1
ATOM 587 O O . ARG A 1 81 ? 2.051 -4.396 -21.745 1.00 90.94 81 ARG A O 1
ATOM 594 N N . MET A 1 82 ? 1.893 -3.760 -19.598 1.00 89.75 82 MET A N 1
ATOM 595 C CA . MET A 1 82 ? 2.138 -2.326 -19.827 1.00 89.75 82 MET A CA 1
ATOM 596 C C . MET A 1 82 ? 3.486 -1.859 -19.258 1.00 89.75 82 MET A C 1
ATOM 598 O O . MET A 1 82 ? 3.840 -0.687 -19.392 1.00 89.75 82 MET A O 1
ATOM 602 N N . GLY A 1 83 ? 4.248 -2.762 -18.633 1.00 87.25 83 GLY A N 1
ATOM 603 C CA . GLY A 1 83 ? 5.472 -2.443 -17.907 1.00 87.25 83 GLY A CA 1
ATOM 604 C C . GLY A 1 83 ? 5.203 -1.892 -16.503 1.00 87.25 83 GLY A C 1
ATOM 605 O O . GLY A 1 83 ? 4.068 -1.671 -16.098 1.00 87.25 83 GLY A O 1
ATOM 606 N N . TYR A 1 84 ? 6.273 -1.665 -15.739 1.00 84.75 84 TYR A N 1
ATOM 607 C CA . TYR A 1 84 ? 6.196 -1.329 -14.310 1.00 84.75 84 TYR A CA 1
ATOM 608 C C . TYR A 1 84 ? 5.657 0.080 -14.004 1.00 84.75 84 TYR A C 1
ATOM 610 O O . TYR A 1 84 ? 4.900 0.259 -13.052 1.00 84.75 84 TYR A O 1
ATOM 618 N N . TRP A 1 85 ? 6.045 1.090 -14.788 1.00 86.06 85 TRP A N 1
ATOM 619 C CA . TRP A 1 85 ? 5.880 2.496 -14.395 1.00 86.06 85 TRP A CA 1
ATOM 620 C C . TRP A 1 85 ? 4.422 2.959 -14.292 1.00 86.06 85 TRP A C 1
ATOM 622 O O . TRP A 1 85 ? 4.073 3.644 -13.333 1.00 86.06 85 TRP A O 1
ATOM 632 N N . ILE A 1 86 ? 3.567 2.583 -15.249 1.00 89.69 86 ILE A N 1
ATOM 633 C CA . ILE A 1 86 ? 2.161 3.019 -15.267 1.00 89.69 86 ILE A CA 1
ATOM 634 C C . ILE A 1 86 ? 1.368 2.387 -14.106 1.00 89.69 86 ILE A C 1
ATOM 636 O O . ILE A 1 86 ? 0.754 3.139 -13.343 1.00 89.69 86 ILE A O 1
ATOM 640 N N . PRO A 1 87 ? 1.403 1.052 -13.896 1.00 89.12 87 PRO A N 1
ATOM 641 C CA . PRO A 1 87 ? 0.741 0.427 -12.753 1.00 89.12 87 PRO A CA 1
ATOM 642 C C . PRO A 1 87 ? 1.277 0.922 -11.407 1.00 89.12 87 PRO A C 1
ATOM 644 O O . PRO A 1 87 ? 0.490 1.116 -10.481 1.00 89.12 87 PRO A O 1
ATOM 647 N N . ALA A 1 88 ? 2.588 1.166 -11.295 1.00 86.75 88 ALA A N 1
ATOM 648 C CA . ALA A 1 88 ? 3.189 1.686 -10.069 1.00 86.75 88 ALA A CA 1
ATOM 649 C C . ALA A 1 88 ? 2.666 3.089 -9.724 1.00 86.75 88 ALA A C 1
ATOM 651 O O . ALA A 1 88 ? 2.272 3.325 -8.584 1.00 86.75 88 ALA A O 1
ATOM 652 N N . LEU A 1 89 ? 2.591 4.001 -10.701 1.00 89.81 89 LEU A N 1
ATOM 653 C CA . LEU A 1 89 ? 2.082 5.356 -10.475 1.00 89.81 89 LEU A CA 1
ATOM 654 C C . LEU A 1 89 ? 0.611 5.348 -10.037 1.00 89.81 89 LEU A C 1
ATOM 656 O O . LEU A 1 89 ? 0.258 5.997 -9.053 1.00 89.81 89 LEU A O 1
ATOM 660 N N . PHE A 1 90 ? -0.231 4.576 -10.730 1.00 91.69 90 PHE A N 1
ATOM 661 C CA . PHE A 1 90 ? -1.643 4.433 -10.367 1.00 91.69 90 PHE A CA 1
ATOM 662 C C . PHE A 1 90 ? -1.817 3.842 -8.967 1.00 91.69 90 PHE A C 1
ATOM 664 O O . PHE A 1 90 ? -2.627 4.342 -8.189 1.00 91.69 90 PHE A O 1
ATOM 671 N N . SER A 1 91 ? -1.031 2.816 -8.632 1.00 88.31 91 SER A N 1
ATOM 672 C CA . SER A 1 91 ? -1.080 2.174 -7.315 1.00 88.31 91 SER A CA 1
ATOM 673 C C . SER A 1 91 ? -0.674 3.143 -6.208 1.00 88.31 91 SER A C 1
ATOM 675 O O . SER A 1 91 ? -1.355 3.210 -5.189 1.00 88.31 91 SER A O 1
ATOM 677 N N . SER A 1 92 ? 0.380 3.939 -6.419 1.00 87.81 92 SER A N 1
ATOM 678 C CA . SER A 1 92 ? 0.817 4.957 -5.458 1.00 87.81 92 SER A CA 1
ATOM 679 C C . SER A 1 92 ? -0.248 6.029 -5.228 1.00 87.81 92 SER A C 1
ATOM 681 O O . SER A 1 92 ? -0.542 6.350 -4.080 1.00 87.81 92 SER A O 1
ATOM 683 N N . ILE A 1 93 ? -0.873 6.545 -6.293 1.00 92.00 93 ILE A N 1
ATOM 684 C CA . ILE A 1 93 ? -1.945 7.548 -6.175 1.00 92.00 93 ILE A CA 1
ATOM 685 C C . ILE A 1 93 ? -3.157 6.961 -5.443 1.00 92.00 93 ILE A C 1
ATOM 687 O O . ILE A 1 93 ? -3.692 7.601 -4.538 1.00 92.00 93 ILE A O 1
ATOM 691 N N . ALA A 1 94 ? -3.568 5.739 -5.795 1.00 89.56 94 ALA A N 1
ATOM 692 C CA . ALA A 1 94 ? -4.682 5.058 -5.142 1.00 89.56 94 ALA A CA 1
ATOM 693 C C . ALA A 1 94 ? -4.416 4.826 -3.644 1.00 89.56 94 ALA A C 1
ATOM 695 O O . ALA A 1 94 ? -5.300 5.066 -2.823 1.00 89.56 94 ALA A O 1
ATOM 696 N N . LEU A 1 95 ? -3.191 4.430 -3.278 1.00 85.94 95 LEU A N 1
ATOM 697 C CA . LEU A 1 95 ? -2.758 4.279 -1.884 1.00 85.94 95 LEU A CA 1
ATOM 698 C C . LEU A 1 95 ? -2.807 5.604 -1.120 1.00 85.94 95 LEU A C 1
ATOM 700 O O . LEU A 1 95 ? -3.386 5.662 -0.036 1.00 85.94 95 LEU A O 1
ATOM 704 N N . SER A 1 96 ? -2.235 6.674 -1.680 1.00 87.94 96 SER A N 1
ATOM 705 C CA . SER A 1 96 ? -2.256 8.000 -1.051 1.00 87.94 96 SER A CA 1
ATOM 706 C C . SER A 1 96 ? -3.681 8.517 -0.859 1.00 87.94 96 SER A C 1
ATOM 708 O O . SER A 1 96 ? -4.010 9.010 0.218 1.00 87.94 96 SER A O 1
ATOM 710 N N . ALA A 1 97 ? -4.542 8.365 -1.867 1.00 91.38 97 ALA A N 1
ATOM 711 C CA . ALA A 1 97 ? -5.946 8.747 -1.767 1.00 91.38 97 ALA A CA 1
ATOM 712 C C . ALA A 1 97 ? -6.684 7.918 -0.704 1.00 91.38 97 ALA A C 1
ATOM 714 O O . ALA A 1 97 ? -7.409 8.484 0.110 1.00 91.38 97 ALA A O 1
ATOM 715 N N . GLY A 1 98 ? -6.461 6.601 -0.662 1.00 87.44 98 GLY A N 1
ATOM 716 C CA . GLY A 1 98 ? -7.066 5.714 0.333 1.00 87.44 98 GLY A CA 1
ATOM 717 C C . GLY A 1 98 ? -6.681 6.078 1.768 1.00 87.44 98 GLY A C 1
ATOM 718 O O . GLY A 1 98 ? -7.548 6.130 2.635 1.00 87.44 98 GLY A O 1
ATOM 719 N N . LEU A 1 99 ? -5.408 6.403 2.013 1.00 86.06 99 LEU A N 1
ATOM 720 C CA . LEU A 1 99 ? -4.940 6.846 3.332 1.00 86.06 99 LEU A CA 1
ATOM 721 C C . LEU A 1 99 ? -5.540 8.197 3.744 1.00 86.06 99 LEU A C 1
ATOM 723 O O . LEU A 1 99 ? -5.925 8.365 4.899 1.00 86.06 99 LEU A O 1
ATOM 727 N N . LEU A 1 100 ? -5.658 9.147 2.812 1.00 89.12 100 LEU A N 1
ATOM 728 C CA . LEU A 1 100 ? -6.301 10.437 3.079 1.00 89.12 100 LEU A CA 1
ATOM 729 C C . LEU A 1 100 ? -7.794 10.281 3.384 1.00 89.12 100 LEU A C 1
ATOM 731 O O . LEU A 1 100 ? -8.297 10.904 4.314 1.00 89.12 100 LEU A O 1
ATOM 735 N N . LEU A 1 101 ? -8.496 9.432 2.630 1.00 87.62 101 LEU A N 1
ATOM 736 C CA . LEU A 1 101 ? -9.904 9.128 2.881 1.00 87.62 101 LEU A CA 1
ATOM 737 C C . LEU A 1 101 ? -10.094 8.432 4.232 1.00 87.62 101 LEU A C 1
ATOM 739 O O . LEU A 1 101 ? -11.013 8.785 4.963 1.00 87.62 101 LEU A O 1
ATOM 743 N N . ALA A 1 102 ? -9.204 7.504 4.594 1.00 85.75 102 ALA A N 1
ATOM 744 C CA . ALA A 1 102 ? -9.232 6.850 5.899 1.00 85.75 102 ALA A CA 1
ATOM 745 C C . ALA A 1 102 ? -9.047 7.856 7.046 1.00 85.75 102 ALA A C 1
ATOM 747 O O . ALA A 1 102 ? -9.767 7.784 8.036 1.00 85.75 102 ALA A O 1
ATOM 748 N N . ALA A 1 103 ? -8.146 8.831 6.891 1.00 86.00 103 ALA A N 1
ATOM 749 C CA . ALA A 1 103 ? -7.927 9.882 7.886 1.00 86.00 103 ALA A CA 1
ATOM 750 C C . ALA A 1 103 ? -9.138 10.817 8.076 1.00 86.00 103 ALA A C 1
ATOM 752 O O . ALA A 1 103 ? -9.256 11.461 9.114 1.00 86.00 103 ALA A O 1
ATOM 753 N N . LEU A 1 104 ? -10.025 10.906 7.082 1.00 88.94 104 LEU A N 1
ATOM 754 C CA . LEU A 1 104 ? -11.254 11.703 7.133 1.00 88.94 104 LEU A CA 1
ATOM 755 C C . LEU A 1 104 ? -12.484 10.877 7.547 1.00 88.94 104 LEU A C 1
ATOM 757 O O . LEU A 1 104 ? -13.575 11.439 7.657 1.00 88.94 104 LEU A O 1
ATOM 761 N N . SER A 1 105 ? -12.342 9.561 7.735 1.00 85.06 105 SER A N 1
ATOM 762 C CA . SER A 1 105 ? -13.477 8.680 8.004 1.00 85.06 105 SER A CA 1
ATOM 763 C C . SER A 1 105 ? -14.009 8.875 9.429 1.00 85.06 105 SER A C 1
ATOM 765 O O . SER A 1 105 ? -13.246 8.730 10.384 1.00 85.06 105 SER A O 1
ATOM 767 N N . PRO A 1 106 ? -15.316 9.147 9.610 1.00 79.88 106 PRO A N 1
ATOM 768 C CA . PRO A 1 106 ? -15.933 9.247 10.932 1.00 79.88 106 PRO A CA 1
ATOM 769 C C . PRO A 1 106 ? -16.310 7.875 11.518 1.00 79.88 106 PRO A C 1
ATOM 771 O O . PRO A 1 106 ? -16.736 7.798 12.669 1.00 79.88 106 PRO A O 1
ATOM 774 N N . SER A 1 107 ? -16.203 6.801 10.730 1.00 78.19 107 SER A N 1
ATOM 775 C CA . SER A 1 107 ? -16.570 5.437 11.115 1.00 78.19 107 SER A CA 1
ATOM 776 C C . SER A 1 107 ? -15.502 4.418 10.721 1.00 78.19 107 SER A C 1
ATOM 778 O O . SER A 1 107 ? -14.714 4.628 9.798 1.00 78.19 107 SER A O 1
ATOM 780 N N . ILE A 1 108 ? -15.494 3.295 11.445 1.00 74.00 108 ILE A N 1
ATOM 781 C CA . ILE A 1 108 ? -14.613 2.144 11.188 1.00 74.00 108 ILE A CA 1
ATOM 782 C C . ILE A 1 108 ? -15.194 1.151 10.161 1.00 74.00 108 ILE A C 1
ATOM 784 O O . ILE A 1 108 ? -14.471 0.287 9.665 1.00 74.00 108 ILE A O 1
ATOM 788 N N . LEU A 1 109 ? -16.498 1.270 9.881 1.00 65.12 109 LEU A N 1
ATOM 789 C CA . LEU A 1 109 ? -17.242 0.596 8.810 1.00 65.12 109 LEU A CA 1
ATOM 790 C C . LEU A 1 109 ? -17.417 1.566 7.643 1.00 65.12 109 LEU A C 1
ATOM 792 O O . LEU A 1 109 ? -17.333 1.094 6.490 1.00 65.12 109 LEU A O 1
#

pLDDT: mean 82.84, std 10.4, range [50.06, 94.06]

Foldseek 3Di:
DDPDPPPDPPQPCPDPVNVVVVVVVVVVVVVVVVVLCVLVVCLVVCCVVVVDDSVLSCVVNVVVVVVVVVCCVVLVVVCVPPNDPPSVVVVVVVVVVVVVVVVVDPDSD

Radius of gyration: 21.12 Å; Cα contacts (8 Å, |Δi|>4): 26; chains: 1; bounding box: 54×40×55 Å

Sequence (109 aa):
MTRTDLSRPSPGIDSSYAWMRLAISMLLATIGAVGMWAVVVVLPAVQAEFGVDRAAASMPYTATMVGFAAGNVLVGRAIDRMGYWIPALFSSIALSAGLLLAALSPSIL

Solvent-accessible surface area (backbone atoms only — not comparable to full-atom values): 6496 Å² total; per-residue (Å²): 139,80,84,77,82,74,78,70,80,67,85,59,71,88,26,75,68,41,53,50,51,49,53,52,52,51,52,51,51,53,59,54,50,50,63,71,50,45,60,71,72,44,41,68,57,51,26,66,74,70,71,46,58,73,69,68,63,42,46,60,58,52,53,47,52,54,51,48,58,52,42,52,59,53,48,49,55,42,27,76,73,69,38,61,67,63,50,49,53,54,49,51,53,52,51,55,51,49,54,55,50,56,74,69,49,93,63,92,125

Mean predicted aligned error: 8.93 Å